Protein AF-A0A6L5QFQ8-F1 (afdb_monomer)

Secondary structure (DSSP, 8-state):
------HHHHHHHHHHTT--HHHHHHHHHHHHHHHHHHHHHHHHHHHHHHHHHHHHHHHHHHHHHHHHHHHHHHHHHHHHHHHHHHHHHHHHHHHHHHHHHHHHHHHHHHHHHHHHHHHHHHHHHHHHHS--

Mean predicted aligned error: 8.39 Å

Sequence (132 aa):
MTILFDNHQYAKRLQEAGMPPALADIQAETTGELMNALDALNTKLDKYATDTNTKFDQVEFTLDAKIDQVEFKLDAKIDRVDIRLNGRIDQVEARLETKIAESRAELIRWVVGVGILQSSLLSALLLKMIPG

Foldseek 3Di:
DQDDQDLVVQLVVCVVVVDDSVVSNVVSVVVNVVSVVVVVVVVVVVVVVVVVVVVVVVVVVVVVVVVVVVVVVVVVVVVVVVVVVVVVVVVVVVVVVVVVVVVVVVVVVVVVVVVVVVVVVVVVVVVVPDDD

Solvent-accessible surface area (backbone atoms only — not comparable to full-atom values): 7160 Å² total; per-residue (Å²): 133,87,80,84,75,57,43,67,64,50,18,50,53,36,36,76,71,70,40,58,63,72,58,18,47,52,52,20,51,54,51,43,52,50,49,53,52,48,53,53,49,49,54,50,49,56,47,50,52,52,55,49,50,52,52,48,55,52,48,51,54,53,48,52,56,49,50,56,52,49,51,55,54,48,52,60,48,50,55,54,48,50,56,52,49,51,56,50,49,55,51,49,51,56,52,49,53,49,52,52,52,52,52,51,52,52,49,52,52,50,52,52,52,52,51,53,54,51,50,53,51,53,52,54,54,53,62,71,68,58,83,130

pLDDT: mean 94.8, std 7.83, range [45.69, 98.75]

Organism: NCBI:txid2666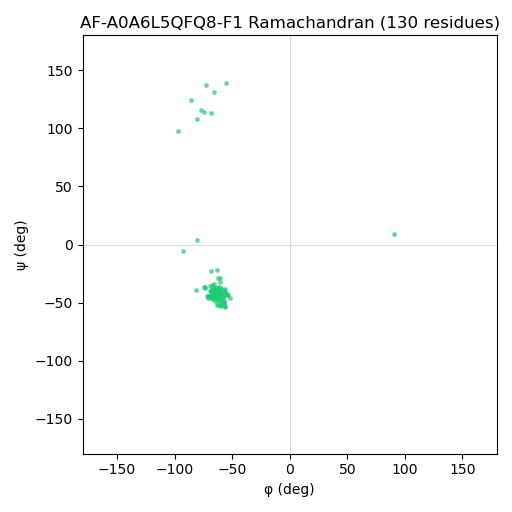081

Radius of gyration: 52.0 Å; Cα contacts (8 Å, |Δi|>4): 24; chains: 1; bounding box: 101×20×141 Å

Structure (mmCIF, N/CA/C/O backbone):
data_AF-A0A6L5QFQ8-F1
#
_entry.id   AF-A0A6L5QFQ8-F1
#
loop_
_atom_site.group_PDB
_atom_site.id
_atom_site.type_symbol
_atom_site.label_atom_id
_atom_site.label_alt_id
_atom_site.label_comp_id
_atom_site.label_asym_id
_atom_site.label_entity_id
_atom_site.label_seq_id
_atom_site.pdbx_PDB_ins_code
_atom_site.Cartn_x
_atom_site.Cartn_y
_atom_site.Cartn_z
_atom_site.occupancy
_atom_site.B_iso_or_equiv
_atom_site.auth_seq_id
_atom_site.auth_comp_id
_atom_site.auth_asym_id
_atom_site.auth_atom_id
_atom_site.pdbx_PDB_model_num
ATOM 1 N N . MET A 1 1 ? -29.435 1.389 29.601 1.00 45.69 1 MET A N 1
ATOM 2 C CA . MET A 1 1 ? -30.632 1.807 30.366 1.00 45.69 1 MET A CA 1
ATOM 3 C C . MET A 1 1 ? -30.477 1.218 31.754 1.00 45.69 1 MET A C 1
ATOM 5 O O . MET A 1 1 ? -30.632 0.014 31.894 1.00 45.69 1 MET A O 1
ATOM 9 N N . THR A 1 2 ? -30.076 2.023 32.737 1.00 54.59 2 THR A N 1
ATOM 10 C CA . THR A 1 2 ? -29.863 1.546 34.110 1.00 54.59 2 THR A CA 1
ATOM 11 C C . THR A 1 2 ? -31.220 1.375 34.777 1.00 54.59 2 THR A C 1
ATOM 13 O O . THR A 1 2 ? -31.973 2.338 34.923 1.00 54.59 2 THR A O 1
ATOM 16 N N . ILE A 1 3 ? -31.569 0.140 35.127 1.00 63.28 3 ILE A N 1
ATOM 17 C CA . ILE A 1 3 ? -32.769 -0.141 35.914 1.00 63.28 3 ILE A CA 1
ATOM 18 C C . ILE A 1 3 ? -32.398 0.147 37.368 1.00 63.28 3 ILE A C 1
ATOM 20 O O . ILE A 1 3 ? -31.614 -0.583 37.966 1.00 63.28 3 ILE A O 1
ATOM 24 N N . LEU A 1 4 ? -32.922 1.240 37.920 1.00 73.75 4 LEU A N 1
ATOM 25 C CA . LEU A 1 4 ? -32.738 1.589 39.328 1.00 73.75 4 LEU A CA 1
ATOM 26 C C . LEU A 1 4 ? -33.495 0.575 40.192 1.00 73.75 4 LEU A C 1
ATOM 28 O O . LEU A 1 4 ? -34.724 0.504 40.138 1.00 73.75 4 LEU A O 1
ATOM 32 N N . PHE A 1 5 ? -32.760 -0.230 40.955 1.00 87.88 5 PHE A N 1
ATOM 33 C CA . PHE A 1 5 ? -33.348 -1.193 41.876 1.00 87.88 5 PHE A CA 1
ATOM 34 C C . PHE A 1 5 ? -33.659 -0.533 43.223 1.00 87.88 5 PHE A C 1
ATOM 36 O O . PHE A 1 5 ? -32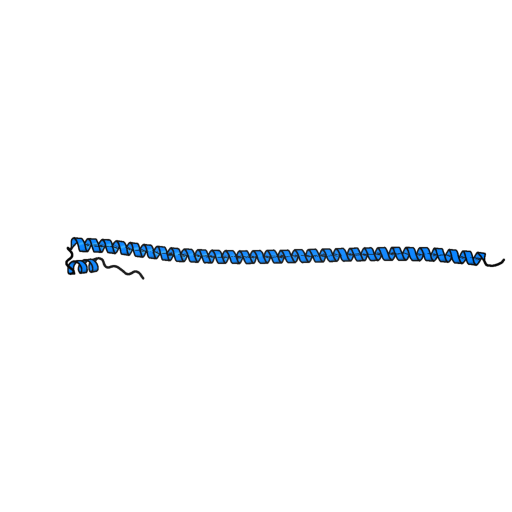.788 0.064 43.852 1.00 87.88 5 PHE A O 1
ATOM 43 N N . ASP A 1 6 ? -34.917 -0.630 43.654 1.00 92.31 6 ASP A N 1
ATOM 44 C CA . ASP A 1 6 ? -35.398 -0.077 44.921 1.00 92.31 6 ASP A CA 1
ATOM 45 C C . ASP A 1 6 ? -35.405 -1.172 45.999 1.00 92.31 6 ASP A C 1
ATOM 47 O O . ASP A 1 6 ? -36.347 -1.969 46.099 1.00 92.31 6 ASP A O 1
ATOM 51 N N . ASN A 1 7 ? -34.344 -1.197 46.812 1.00 92.06 7 ASN A N 1
ATOM 52 C CA . ASN A 1 7 ? -34.181 -2.152 47.912 1.00 92.06 7 ASN A CA 1
ATOM 53 C C . ASN A 1 7 ? -35.359 -2.098 48.898 1.00 92.06 7 ASN A C 1
ATOM 55 O O . ASN A 1 7 ? -35.811 -3.141 49.367 1.00 92.06 7 ASN A O 1
ATOM 59 N N . HIS A 1 8 ? -35.893 -0.908 49.197 1.00 91.88 8 HIS A N 1
ATOM 60 C CA . HIS A 1 8 ? -36.971 -0.748 50.176 1.00 91.88 8 HIS A CA 1
ATOM 61 C C . HIS A 1 8 ? -38.295 -1.305 49.661 1.00 91.88 8 HIS A C 1
ATOM 63 O O . HIS A 1 8 ? -38.993 -2.017 50.389 1.00 91.88 8 HIS A O 1
ATOM 69 N N . GLN A 1 9 ? -38.649 -1.021 48.406 1.00 93.25 9 GLN A N 1
ATOM 70 C CA . GLN A 1 9 ? -39.849 -1.611 47.811 1.00 93.25 9 GLN A CA 1
ATOM 71 C C . GLN A 1 9 ? -39.732 -3.123 47.659 1.00 93.25 9 GLN A C 1
ATOM 73 O O . GLN A 1 9 ? -40.715 -3.833 47.878 1.00 93.25 9 GLN A O 1
ATOM 78 N N . TYR A 1 10 ? -38.553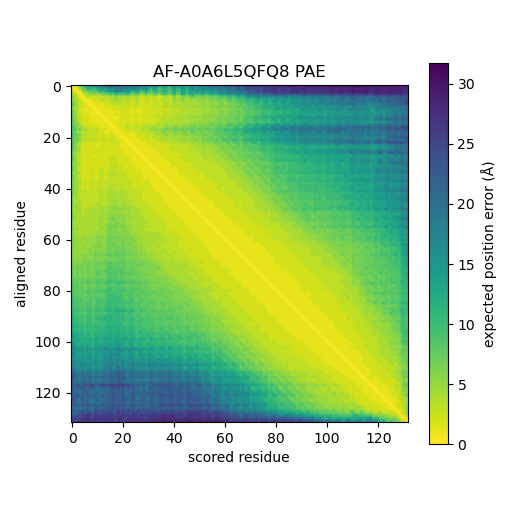 -3.628 47.303 1.00 93.69 10 TYR A N 1
ATOM 79 C CA . TYR A 1 10 ? -38.334 -5.063 47.180 1.00 93.69 10 TYR A CA 1
ATOM 80 C C . TYR A 1 10 ? -38.414 -5.776 48.540 1.00 93.69 10 TYR A C 1
ATOM 82 O O . TYR A 1 10 ? -39.147 -6.758 48.659 1.00 93.69 10 TYR A O 1
ATOM 90 N N . ALA A 1 11 ? -37.781 -5.234 49.587 1.00 95.81 11 ALA A N 1
ATOM 91 C CA . ALA A 1 11 ? -37.893 -5.750 50.953 1.00 95.81 11 ALA A CA 1
ATOM 92 C C . ALA A 1 11 ? -39.350 -5.763 51.444 1.00 95.81 11 ALA A C 1
ATOM 94 O O . ALA A 1 11 ? -39.828 -6.776 51.955 1.00 95.81 11 ALA A O 1
ATOM 95 N N . LYS A 1 12 ? -40.100 -4.674 51.218 1.00 95.75 12 LYS A N 1
ATOM 96 C CA . LYS A 1 12 ? -41.517 -4.581 51.605 1.00 95.75 12 LYS A CA 1
ATOM 97 C C . LYS A 1 12 ? -42.371 -5.670 50.949 1.00 95.75 12 LYS A C 1
ATOM 99 O O . LYS A 1 12 ? -43.174 -6.304 51.627 1.00 95.75 12 LYS A O 1
ATOM 104 N N . ARG A 1 13 ? -42.161 -5.944 49.657 1.00 94.75 13 ARG A N 1
ATOM 105 C CA . ARG A 1 13 ? -42.867 -7.023 48.940 1.00 94.75 13 ARG A CA 1
ATOM 106 C C . ARG A 1 13 ? -42.532 -8.409 49.491 1.00 94.75 13 ARG A C 1
ATOM 108 O O . ARG A 1 13 ? -43.412 -9.261 49.561 1.00 94.75 13 ARG A O 1
ATOM 115 N N . LEU A 1 14 ? -41.283 -8.640 49.895 1.00 95.06 14 LEU A N 1
ATOM 116 C CA . LEU A 1 14 ? -40.880 -9.899 50.529 1.00 95.06 14 LEU A CA 1
ATOM 117 C C . LEU A 1 14 ? -41.554 -10.083 51.897 1.00 95.06 14 LEU A C 1
ATOM 119 O O . LEU A 1 14 ? -42.032 -11.177 52.199 1.00 95.06 14 LEU A O 1
ATOM 123 N N . GLN A 1 15 ? -41.649 -9.017 52.697 1.00 94.88 15 GLN A N 1
ATOM 124 C CA . GLN A 1 15 ? -42.361 -9.032 53.981 1.00 94.88 15 GLN A CA 1
ATOM 125 C C . GLN A 1 15 ? -43.863 -9.293 53.798 1.00 94.88 15 GLN A C 1
ATOM 127 O O . GLN A 1 15 ? -44.434 -10.126 54.500 1.00 94.88 15 GLN A O 1
ATOM 132 N N . GLU A 1 16 ? -44.496 -8.642 52.815 1.00 95.06 16 GLU A N 1
ATOM 133 C CA . GLU A 1 16 ? -45.900 -8.879 52.439 1.00 95.06 16 GLU A CA 1
ATOM 134 C C . GLU A 1 16 ? -46.147 -10.327 51.974 1.00 95.06 16 GLU A C 1
ATOM 136 O O . GLU A 1 16 ? -47.230 -10.867 52.188 1.00 95.06 16 GLU A O 1
ATOM 141 N N . ALA A 1 17 ? -45.133 -10.990 51.408 1.00 94.94 17 ALA A N 1
ATOM 142 C CA . ALA A 1 17 ? -45.170 -12.404 51.030 1.00 94.94 17 ALA A CA 1
ATOM 143 C C . ALA A 1 17 ? -44.927 -13.381 52.205 1.00 94.94 17 ALA A C 1
ATOM 145 O O . ALA A 1 17 ? -44.879 -14.593 51.994 1.00 94.94 17 ALA A O 1
ATOM 146 N N . GLY A 1 18 ? -44.781 -12.881 53.437 1.00 93.56 18 GLY A N 1
ATOM 147 C CA . GLY A 1 18 ? -44.603 -13.692 54.646 1.00 93.56 18 GLY A CA 1
ATOM 148 C C . GLY A 1 18 ? -43.147 -13.997 55.014 1.00 93.56 18 GLY A C 1
ATOM 149 O O . GLY A 1 18 ? -42.907 -14.802 55.915 1.00 93.56 18 GLY A O 1
ATOM 150 N N . MET A 1 19 ? -42.166 -13.369 54.355 1.00 94.88 19 MET A N 1
ATOM 151 C CA . MET A 1 19 ? -40.758 -13.477 54.749 1.00 94.88 19 MET A CA 1
ATOM 152 C C . MET A 1 19 ? -40.497 -12.689 56.048 1.00 94.88 19 MET A C 1
ATOM 154 O O . MET A 1 19 ? -40.954 -11.550 56.169 1.00 94.88 19 MET A O 1
ATOM 158 N N . PRO A 1 20 ? -39.730 -13.234 57.014 1.00 96.00 20 PRO A N 1
ATOM 159 C CA . PRO A 1 20 ? -39.316 -12.484 58.196 1.00 96.00 20 PRO A CA 1
ATOM 160 C C . PRO A 1 20 ? -38.592 -11.175 57.823 1.00 96.00 20 PRO A C 1
ATOM 162 O O . PRO A 1 20 ? -37.738 -11.213 56.933 1.00 96.00 20 PRO A O 1
ATOM 165 N N . PRO A 1 21 ? -38.845 -10.047 58.519 1.00 92.75 21 PRO A N 1
ATOM 166 C CA . PRO A 1 21 ? -38.297 -8.734 58.156 1.00 92.75 21 PRO A CA 1
ATOM 167 C C . PRO A 1 21 ? -36.780 -8.714 57.957 1.00 92.75 21 PRO A C 1
ATOM 169 O O . PRO A 1 21 ? -36.303 -8.250 56.929 1.00 92.75 21 PRO A O 1
ATOM 172 N N . ALA A 1 22 ? -36.032 -9.323 58.882 1.00 93.44 22 ALA A N 1
ATOM 173 C CA . ALA A 1 22 ? -34.575 -9.382 58.803 1.00 93.44 22 ALA A CA 1
ATOM 174 C C . ALA A 1 22 ? -34.067 -10.130 57.556 1.00 93.44 22 ALA A C 1
ATOM 176 O O . ALA A 1 22 ? -33.068 -9.734 56.966 1.00 93.44 22 ALA A O 1
ATOM 177 N N . LEU A 1 23 ? -34.754 -11.198 57.133 1.00 92.56 23 LEU A N 1
ATOM 178 C CA . LEU A 1 23 ? -34.384 -11.934 55.920 1.00 92.56 23 LEU A CA 1
ATOM 179 C C . LEU A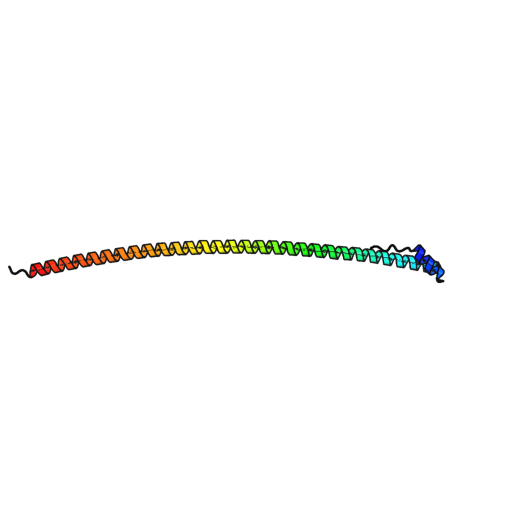 1 23 ? -34.757 -11.157 54.655 1.00 92.56 23 LEU A C 1
ATOM 181 O O . LEU A 1 23 ? -33.999 -11.182 53.689 1.00 92.56 23 LEU A O 1
ATOM 185 N N . ALA A 1 24 ? -35.890 -10.451 54.668 1.00 94.81 24 ALA A N 1
ATOM 186 C CA . ALA A 1 24 ? -36.321 -9.613 53.554 1.00 94.81 24 ALA A CA 1
ATOM 187 C C . ALA A 1 24 ? -35.344 -8.459 53.290 1.00 94.81 24 ALA A C 1
ATOM 189 O O . ALA A 1 24 ? -35.005 -8.206 52.134 1.00 94.81 24 ALA A O 1
ATOM 190 N N . ASP A 1 25 ? -34.857 -7.810 54.350 1.00 94.00 25 ASP A N 1
ATOM 191 C CA . ASP A 1 25 ? -33.898 -6.707 54.245 1.00 94.00 25 ASP A CA 1
ATOM 192 C C . ASP A 1 25 ? -32.537 -7.199 53.724 1.00 94.00 25 ASP A C 1
ATOM 194 O O . ASP A 1 25 ? -32.019 -6.643 52.756 1.00 94.00 25 ASP A O 1
ATOM 198 N N . ILE A 1 26 ? -32.007 -8.303 54.273 1.00 95.31 26 ILE A N 1
ATOM 199 C CA . ILE A 1 26 ? -30.745 -8.914 53.806 1.00 95.31 26 ILE A CA 1
ATOM 200 C C . ILE A 1 26 ? -30.854 -9.348 52.339 1.00 95.31 26 ILE A C 1
ATOM 202 O O . ILE A 1 26 ? -29.948 -9.101 51.538 1.00 95.31 26 ILE A O 1
ATOM 206 N N . GLN A 1 27 ? -31.963 -9.987 51.955 1.00 94.06 27 GLN A N 1
ATOM 207 C CA . GLN A 1 27 ? -32.182 -10.404 50.571 1.00 94.06 27 GLN A CA 1
ATOM 208 C C . GLN A 1 27 ? -32.250 -9.194 49.634 1.00 94.06 27 GLN A C 1
ATOM 210 O O . GLN A 1 27 ? -31.716 -9.254 48.524 1.00 94.06 27 GLN A O 1
ATOM 215 N N . ALA A 1 28 ? -32.896 -8.103 50.054 1.00 94.62 28 ALA A N 1
ATOM 216 C CA . ALA A 1 28 ? -32.987 -6.887 49.259 1.00 94.62 28 ALA A CA 1
ATOM 217 C C . ALA A 1 28 ? -31.638 -6.198 49.079 1.00 94.62 28 ALA A C 1
ATOM 219 O O . ALA A 1 28 ? -31.299 -5.827 47.958 1.00 94.62 28 ALA A O 1
ATOM 220 N N . GLU A 1 29 ? -30.848 -6.098 50.144 1.00 94.31 29 GLU A N 1
ATOM 221 C CA . GLU A 1 29 ? -29.493 -5.554 50.096 1.00 94.31 29 GLU A CA 1
ATOM 222 C C . GLU A 1 29 ? -28.601 -6.374 49.156 1.00 94.31 29 GLU A C 1
ATOM 224 O O . GLU A 1 29 ? -28.064 -5.831 48.192 1.00 94.31 29 GLU A O 1
ATOM 229 N N . THR A 1 30 ? -28.558 -7.698 49.339 1.00 95.00 30 THR A N 1
ATOM 230 C CA . THR A 1 30 ? -27.749 -8.604 48.503 1.00 95.00 30 THR A CA 1
ATOM 231 C C . THR A 1 30 ? -28.163 -8.535 47.028 1.00 95.00 30 THR A C 1
ATOM 233 O O . THR A 1 30 ? -27.326 -8.556 46.126 1.00 95.00 30 THR A O 1
ATOM 236 N N . THR A 1 31 ? -29.468 -8.428 46.754 1.00 94.38 31 THR A N 1
ATOM 237 C CA . THR A 1 31 ? -29.980 -8.307 45.379 1.00 94.38 31 THR A CA 1
ATOM 238 C C . THR A 1 31 ? -29.584 -6.964 44.758 1.00 94.38 31 THR A C 1
ATOM 240 O O . THR A 1 31 ? -29.174 -6.927 43.597 1.00 94.38 31 THR A O 1
ATOM 243 N N . GLY A 1 32 ? -29.637 -5.875 45.531 1.00 93.44 32 GLY A N 1
ATOM 244 C CA . GLY A 1 32 ? -29.192 -4.555 45.086 1.00 93.44 32 GLY A CA 1
ATOM 245 C C . GLY A 1 32 ? -27.692 -4.503 44.797 1.00 93.44 32 GLY A C 1
ATOM 246 O O . GLY A 1 32 ? -27.283 -3.966 43.767 1.00 93.44 32 GLY A O 1
ATOM 247 N N . GLU A 1 33 ? -26.866 -5.122 45.642 1.00 93.81 33 GLU A N 1
ATOM 248 C CA . GLU A 1 33 ? -25.426 -5.260 45.394 1.00 93.81 33 GLU A CA 1
ATOM 249 C C . GLU A 1 33 ? -25.135 -6.026 44.096 1.00 93.81 33 GLU A C 1
ATOM 251 O O . GLU A 1 33 ? -24.323 -5.577 43.283 1.00 93.81 33 GLU A O 1
ATOM 256 N N . LEU A 1 34 ? -25.838 -7.140 43.853 1.00 94.88 34 LEU A N 1
ATOM 257 C CA . LEU A 1 34 ? -25.712 -7.915 42.614 1.00 94.88 34 LEU A CA 1
ATOM 258 C C . LEU A 1 34 ? -26.116 -7.103 41.377 1.00 94.88 34 LEU A C 1
ATOM 260 O O . LEU A 1 34 ? -25.446 -7.184 40.347 1.00 94.88 34 LEU A O 1
ATOM 264 N N . MET A 1 35 ? -27.178 -6.302 41.464 1.00 92.88 35 MET A N 1
ATOM 265 C CA . MET A 1 35 ? -27.612 -5.432 40.365 1.00 92.88 35 MET A CA 1
ATOM 266 C C . MET A 1 35 ? -26.610 -4.319 40.073 1.00 92.88 35 MET A C 1
ATOM 268 O O . MET A 1 35 ? -26.300 -4.077 38.907 1.00 92.88 35 MET A O 1
ATOM 272 N N . ASN A 1 36 ? -26.036 -3.705 41.107 1.00 91.75 36 ASN A N 1
ATOM 273 C CA . ASN A 1 36 ? -24.969 -2.718 40.942 1.00 91.75 36 ASN A CA 1
ATOM 274 C C . ASN A 1 36 ? -23.720 -3.344 40.301 1.00 91.75 36 ASN A C 1
ATOM 276 O O . ASN A 1 36 ? -23.114 -2.756 39.403 1.00 91.75 36 ASN A O 1
ATOM 280 N N . ALA A 1 37 ? -23.346 -4.557 40.718 1.00 94.31 37 ALA A N 1
ATOM 281 C CA . ALA A 1 37 ? -22.239 -5.293 40.114 1.00 94.31 37 ALA A CA 1
ATOM 282 C C . ALA A 1 37 ? -22.511 -5.642 38.639 1.00 94.31 37 ALA A C 1
ATOM 284 O O . ALA A 1 37 ? -21.603 -5.548 37.808 1.00 94.31 37 ALA A O 1
ATOM 285 N N . LEU A 1 38 ? -23.7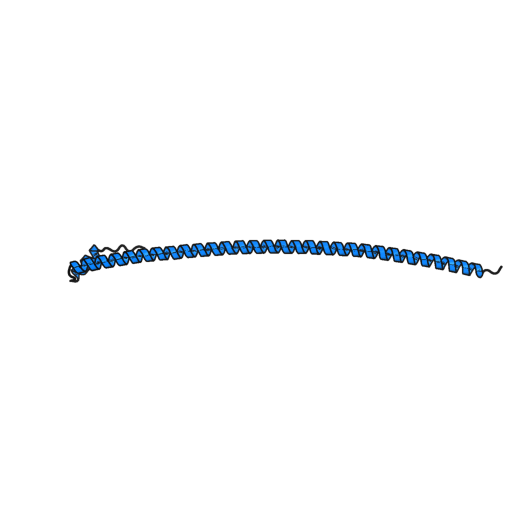53 -6.002 38.300 1.00 94.50 38 LEU A N 1
ATOM 286 C CA . LEU A 1 38 ? -24.171 -6.285 36.928 1.00 94.50 38 LEU A CA 1
ATOM 287 C C . LEU A 1 38 ? -24.115 -5.033 36.041 1.00 94.50 38 LEU A C 1
ATOM 289 O O . LEU A 1 38 ? -23.581 -5.105 34.935 1.00 94.50 38 LEU A O 1
ATOM 293 N N . ASP A 1 39 ? -24.590 -3.884 36.525 1.00 92.50 39 ASP A N 1
ATOM 294 C CA . ASP A 1 39 ? -24.527 -2.607 35.793 1.00 92.50 39 ASP A CA 1
ATOM 295 C C . ASP A 1 39 ? -23.072 -2.154 35.567 1.00 92.50 39 ASP A C 1
ATOM 297 O O . ASP A 1 39 ? -22.692 -1.730 34.470 1.00 92.50 39 ASP A O 1
ATOM 301 N N . ALA A 1 40 ? -22.207 -2.353 36.568 1.00 93.81 40 ALA A N 1
ATOM 302 C CA . ALA A 1 40 ? -20.774 -2.095 36.447 1.00 93.81 40 ALA A CA 1
ATOM 303 C C . ALA A 1 40 ? -20.096 -3.013 35.413 1.00 93.81 40 ALA A C 1
ATOM 305 O O . ALA A 1 40 ? -19.229 -2.563 34.657 1.00 93.81 40 ALA A O 1
ATOM 306 N N . LEU A 1 41 ? -20.475 -4.295 35.356 1.00 96.44 41 LEU A N 1
ATOM 307 C CA . LEU A 1 41 ? -20.000 -5.230 34.331 1.00 96.44 41 LEU A CA 1
ATOM 308 C C . LEU A 1 41 ? -20.500 -4.845 32.938 1.00 96.44 41 LEU A C 1
ATOM 310 O O . LEU A 1 41 ? -19.702 -4.854 32.002 1.00 96.44 41 LEU A O 1
ATOM 314 N N . ASN A 1 42 ? -21.769 -4.455 32.803 1.00 95.62 42 ASN A N 1
ATOM 315 C CA . ASN A 1 42 ? -22.330 -4.005 31.531 1.00 95.62 42 ASN A CA 1
ATOM 316 C C . ASN A 1 42 ? -21.598 -2.759 31.015 1.00 95.62 42 ASN A C 1
ATOM 318 O O . ASN A 1 42 ? -21.147 -2.728 29.877 1.00 95.62 42 ASN A O 1
ATOM 322 N N . THR A 1 43 ? -21.360 -1.782 31.892 1.00 95.38 43 THR A N 1
ATOM 323 C CA . THR A 1 43 ? -20.586 -0.576 31.561 1.00 95.38 43 THR A CA 1
ATOM 324 C C . THR A 1 43 ? -19.163 -0.915 31.103 1.00 95.38 43 THR A C 1
ATOM 326 O O . THR A 1 43 ? -18.650 -0.332 30.147 1.00 95.38 43 THR A O 1
ATOM 329 N N . LYS A 1 44 ? -18.498 -1.876 31.761 1.00 97.69 44 LYS A N 1
ATOM 330 C CA . LYS A 1 44 ? -17.174 -2.350 31.327 1.00 97.69 44 LYS A CA 1
ATOM 331 C C . LYS A 1 44 ? -17.236 -3.042 29.969 1.00 97.69 44 LYS A C 1
ATOM 333 O O . LYS A 1 44 ? -16.331 -2.837 29.167 1.00 97.69 44 LYS A O 1
ATOM 338 N N . LEU A 1 45 ? -18.269 -3.841 29.711 1.00 97.75 45 LEU A N 1
ATOM 339 C CA . LEU A 1 45 ? -18.462 -4.522 28.433 1.00 97.75 45 LEU A CA 1
ATOM 340 C C . LEU A 1 45 ? -18.670 -3.518 27.293 1.00 97.75 45 LEU A C 1
ATOM 342 O O . LEU A 1 45 ? -17.987 -3.619 26.277 1.00 97.75 45 LEU A O 1
ATOM 346 N N . ASP A 1 46 ? -19.520 -2.511 27.497 1.00 97.56 46 ASP A N 1
ATOM 347 C CA . ASP A 1 46 ? -19.754 -1.428 26.532 1.00 97.56 46 ASP A CA 1
ATOM 348 C C . ASP A 1 46 ? -18.459 -0.657 26.241 1.00 97.56 46 ASP A C 1
ATOM 350 O O . ASP A 1 46 ? -18.131 -0.358 25.087 1.00 97.56 46 ASP A O 1
ATOM 354 N N . LYS A 1 47 ? -17.663 -0.395 27.286 1.00 97.81 47 LYS A N 1
ATOM 355 C CA . LYS A 1 47 ? -16.340 0.213 27.132 1.00 97.81 47 LYS A CA 1
ATOM 356 C C . LYS A 1 47 ? -15.397 -0.678 26.325 1.00 97.81 47 LYS A C 1
ATOM 358 O O . LYS A 1 47 ? -14.758 -0.185 25.404 1.00 97.81 47 LYS A O 1
ATOM 363 N N . TYR A 1 48 ? -15.320 -1.974 26.623 1.00 98.38 48 TYR A N 1
ATOM 364 C CA . TYR A 1 48 ? -14.483 -2.901 25.858 1.00 98.38 48 TYR A CA 1
ATOM 365 C C . TYR A 1 48 ? -14.914 -3.005 24.395 1.00 98.38 48 TYR A C 1
ATOM 367 O O . TYR A 1 48 ? -14.047 -3.055 23.522 1.00 98.38 48 TYR A O 1
ATOM 375 N N . ALA A 1 49 ? -16.218 -3.012 24.115 1.00 98.31 49 ALA A N 1
ATOM 376 C CA . ALA A 1 49 ? -16.738 -3.006 22.752 1.00 98.31 49 ALA A CA 1
ATOM 377 C C . ALA A 1 49 ? -16.301 -1.734 22.006 1.00 98.31 49 ALA A C 1
ATOM 379 O O . ALA A 1 49 ? -15.749 -1.821 20.910 1.00 98.31 49 ALA A O 1
ATOM 380 N N . THR A 1 50 ? -16.447 -0.571 22.644 1.00 98.38 50 THR A N 1
ATOM 381 C CA . THR A 1 50 ? -16.048 0.730 22.081 1.00 98.38 50 THR A CA 1
ATOM 382 C C . THR A 1 50 ? -14.536 0.823 21.851 1.00 98.38 50 THR A C 1
ATOM 384 O O . THR A 1 50 ? -14.091 1.210 20.768 1.00 98.38 50 THR A O 1
ATOM 387 N N . ASP A 1 51 ? -13.729 0.416 22.835 1.00 98.56 51 ASP A N 1
ATOM 388 C CA . ASP A 1 51 ? -12.265 0.397 22.738 1.00 98.56 51 ASP A CA 1
ATOM 389 C C . ASP A 1 51 ? -11.798 -0.563 21.632 1.00 98.56 51 ASP A C 1
ATOM 391 O O . ASP A 1 51 ? -10.835 -0.278 20.919 1.00 98.56 51 ASP A O 1
ATOM 395 N N . THR A 1 52 ? -12.473 -1.705 21.473 1.00 98.50 52 THR A N 1
ATOM 396 C CA . THR A 1 52 ? -12.152 -2.687 20.427 1.00 98.50 52 THR A CA 1
ATOM 397 C C . THR A 1 52 ? -12.486 -2.147 19.044 1.00 98.50 52 THR A C 1
ATOM 399 O O . THR A 1 52 ? -11.643 -2.255 18.156 1.00 98.50 52 THR A O 1
ATOM 402 N N . ASN A 1 53 ? -13.652 -1.517 18.868 1.00 98.50 53 ASN A N 1
ATOM 403 C CA . ASN A 1 53 ? -14.018 -0.893 17.596 1.00 98.50 53 ASN A CA 1
ATOM 404 C C . ASN A 1 53 ? -13.016 0.199 17.214 1.00 98.50 53 ASN A C 1
ATOM 406 O O . ASN A 1 53 ? -12.461 0.173 16.126 1.00 98.50 53 ASN A O 1
ATOM 410 N N . THR A 1 54 ? -12.672 1.068 18.167 1.00 98.56 54 THR A N 1
ATOM 411 C CA . THR A 1 54 ? -11.689 2.141 17.954 1.00 98.56 54 THR A CA 1
ATOM 412 C C . THR A 1 54 ? -10.322 1.593 17.529 1.00 98.56 54 THR A C 1
ATOM 414 O O . THR A 1 54 ? -9.662 2.146 16.651 1.00 98.56 54 THR A O 1
ATOM 417 N N . LYS A 1 55 ? -9.872 0.485 18.136 1.00 98.56 55 LYS A N 1
ATOM 418 C CA . LYS A 1 55 ? -8.625 -0.184 17.734 1.00 98.56 55 LYS A CA 1
ATOM 419 C C . LYS A 1 55 ? -8.719 -0.791 16.339 1.00 98.56 55 LYS A C 1
ATOM 421 O O . LYS A 1 55 ? -7.720 -0.777 15.626 1.00 98.56 55 LYS A O 1
ATOM 426 N N . PHE A 1 56 ? -9.874 -1.336 15.967 1.00 98.56 56 PHE A N 1
ATOM 427 C CA . PHE A 1 56 ? -10.100 -1.873 14.629 1.00 98.56 56 PHE A CA 1
ATOM 428 C C . PHE A 1 56 ? -10.036 -0.759 13.579 1.00 98.56 56 PHE A C 1
ATOM 430 O O . PHE A 1 56 ? -9.237 -0.864 12.652 1.00 98.56 56 PHE A O 1
ATOM 437 N N . ASP A 1 57 ? -10.742 0.351 13.810 1.00 98.62 57 ASP A N 1
ATOM 438 C CA . ASP A 1 57 ? -10.722 1.537 12.943 1.00 98.62 57 ASP A CA 1
ATOM 439 C C . ASP A 1 57 ? -9.288 2.081 12.775 1.00 98.62 57 ASP A C 1
ATOM 441 O O . ASP A 1 57 ? -8.848 2.432 11.680 1.00 98.62 57 ASP A O 1
ATOM 445 N N . GLN A 1 58 ? -8.501 2.103 13.859 1.00 98.62 58 GLN A N 1
ATOM 446 C CA . GLN A 1 58 ? -7.099 2.529 13.810 1.00 98.62 58 GLN A CA 1
ATOM 447 C C . GLN A 1 58 ? -6.216 1.574 12.990 1.00 98.62 58 GLN A C 1
ATOM 449 O O . GLN A 1 58 ? -5.289 2.021 12.303 1.00 98.62 58 GLN A O 1
ATOM 454 N N . VAL A 1 59 ? -6.460 0.263 13.080 1.00 98.62 59 VAL A N 1
ATOM 455 C CA . VAL A 1 59 ? -5.746 -0.744 12.285 1.00 98.62 59 VAL A CA 1
ATOM 456 C C . VAL A 1 59 ? -6.093 -0.599 10.807 1.00 98.62 59 VAL A C 1
ATOM 458 O O . VAL A 1 59 ? -5.166 -0.580 10.002 1.00 98.62 59 VAL A O 1
ATOM 461 N N . GLU A 1 60 ? -7.373 -0.446 10.465 1.00 98.75 60 GLU A N 1
ATOM 462 C CA . GLU A 1 60 ? -7.846 -0.223 9.092 1.00 98.75 60 GLU A CA 1
ATOM 463 C C . GLU A 1 60 ? -7.172 1.008 8.479 1.00 98.75 60 GLU A C 1
ATOM 465 O O . GLU A 1 60 ? -6.429 0.881 7.508 1.00 98.75 60 GLU A O 1
ATOM 470 N N . PHE A 1 61 ? -7.254 2.158 9.157 1.00 98.56 61 PHE A N 1
ATOM 471 C CA . PHE A 1 61 ? -6.595 3.390 8.716 1.00 98.56 61 PHE A CA 1
ATOM 472 C C . PHE A 1 61 ? -5.077 3.228 8.522 1.00 98.56 61 PHE A C 1
ATOM 474 O O . PHE A 1 61 ? -4.484 3.744 7.573 1.00 98.56 61 PHE A O 1
ATOM 481 N N . THR A 1 62 ? -4.415 2.502 9.428 1.00 98.69 62 THR A N 1
ATOM 482 C CA . THR A 1 62 ? -2.967 2.261 9.337 1.00 98.69 62 THR A CA 1
ATOM 483 C C . THR A 1 62 ? -2.611 1.345 8.166 1.00 98.69 62 THR A C 1
ATOM 485 O O . THR A 1 62 ? -1.535 1.494 7.578 1.00 98.69 62 THR A O 1
ATOM 488 N N . LEU A 1 63 ? -3.457 0.361 7.859 1.00 98.75 63 LEU A N 1
ATOM 489 C CA . LEU A 1 63 ? -3.248 -0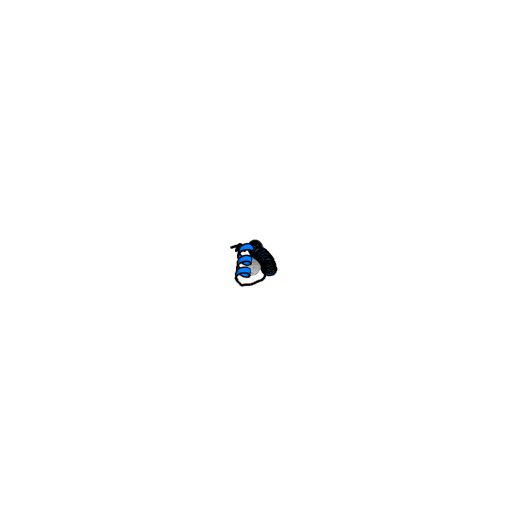.554 6.741 1.00 98.75 63 LEU A CA 1
ATOM 490 C C . LEU A 1 63 ? -3.471 0.153 5.407 1.00 98.75 63 LEU A C 1
ATOM 492 O O . LEU A 1 63 ? -2.597 0.032 4.552 1.00 98.75 63 LEU A O 1
ATOM 496 N N . ASP A 1 64 ? -4.527 0.953 5.275 1.00 98.75 64 ASP A N 1
ATOM 497 C CA . ASP A 1 64 ? -4.786 1.758 4.075 1.00 98.75 64 ASP A CA 1
ATOM 498 C C . ASP A 1 64 ? -3.607 2.687 3.770 1.00 98.75 64 ASP A C 1
ATOM 500 O O . ASP A 1 64 ? -3.010 2.618 2.698 1.00 98.75 64 ASP A O 1
ATOM 504 N N . ALA A 1 65 ? -3.136 3.444 4.768 1.00 98.62 65 ALA A N 1
ATOM 505 C CA . ALA A 1 65 ? -1.980 4.325 4.593 1.00 98.62 65 ALA A CA 1
ATOM 506 C C . ALA A 1 65 ? -0.692 3.572 4.194 1.00 98.62 65 ALA A C 1
ATOM 508 O O . ALA A 1 65 ? 0.171 4.108 3.491 1.00 98.62 65 ALA A O 1
ATOM 509 N N . LYS A 1 66 ? -0.519 2.326 4.657 1.00 98.62 66 LYS A N 1
ATOM 510 C CA . LYS A 1 66 ? 0.615 1.479 4.253 1.00 98.62 66 LYS A CA 1
ATOM 511 C C . LYS A 1 66 ? 0.462 0.958 2.829 1.00 98.62 66 LYS A C 1
ATOM 513 O O . LYS A 1 66 ? 1.480 0.854 2.145 1.00 98.62 66 LYS A O 1
ATOM 518 N N . ILE A 1 67 ? -0.754 0.621 2.408 1.00 98.69 67 ILE A N 1
ATOM 519 C CA . ILE A 1 67 ? -1.060 0.198 1.038 1.00 98.69 67 ILE A CA 1
ATOM 520 C C . ILE A 1 67 ? -0.741 1.348 0.082 1.00 98.69 67 ILE A C 1
ATOM 522 O O . ILE A 1 67 ? 0.120 1.167 -0.778 1.00 98.69 67 ILE A O 1
ATOM 526 N N . ASP A 1 68 ? -1.267 2.548 0.338 1.00 98.69 68 ASP A N 1
ATOM 527 C CA . ASP A 1 68 ? -0.988 3.753 -0.459 1.00 98.69 68 ASP A CA 1
ATOM 528 C C . ASP A 1 68 ? 0.521 4.026 -0.576 1.00 98.69 68 ASP A C 1
ATOM 530 O O . ASP A 1 68 ? 1.060 4.328 -1.644 1.00 98.69 68 ASP A O 1
ATOM 534 N N . GLN A 1 69 ? 1.259 3.878 0.532 1.00 98.69 69 GLN A N 1
ATOM 535 C CA . GLN A 1 69 ? 2.708 4.070 0.529 1.00 98.69 69 GLN A CA 1
ATOM 536 C C . GLN A 1 69 ? 3.438 3.023 -0.329 1.00 98.69 69 GLN A C 1
ATOM 538 O O . GLN A 1 69 ? 4.470 3.330 -0.940 1.00 98.69 69 GLN A O 1
ATOM 543 N N . VAL A 1 70 ? 2.974 1.772 -0.323 1.00 98.69 70 VAL A N 1
ATOM 544 C CA . VAL A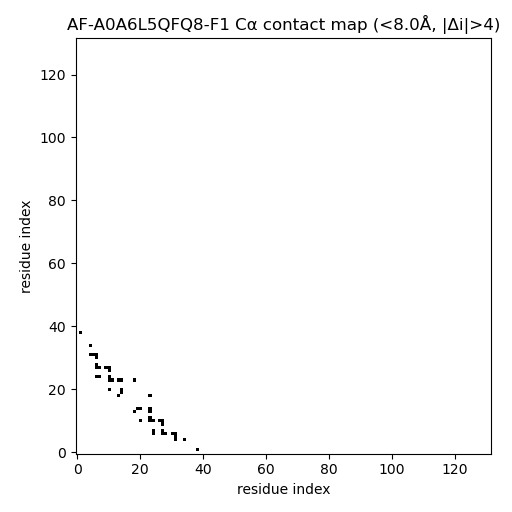 1 70 ? 3.548 0.696 -1.141 1.00 98.69 70 VAL A CA 1
ATOM 545 C C . VAL A 1 70 ? 3.253 0.937 -2.616 1.00 98.69 70 VAL A C 1
ATOM 547 O O . VAL A 1 70 ? 4.189 0.836 -3.410 1.00 98.69 70 VAL A O 1
ATOM 550 N N . GLU A 1 71 ? 2.024 1.310 -2.967 1.00 98.75 71 GLU A N 1
ATOM 551 C CA . GLU A 1 71 ? 1.628 1.656 -4.338 1.00 98.75 71 GLU A CA 1
ATOM 552 C C . GLU A 1 71 ? 2.506 2.781 -4.888 1.00 98.75 71 GLU A C 1
ATOM 554 O O . GLU A 1 71 ? 3.227 2.578 -5.867 1.00 98.75 71 GLU A O 1
ATOM 559 N N . PHE A 1 72 ? 2.618 3.897 -4.160 1.00 98.56 72 PHE A N 1
ATOM 560 C CA . PHE A 1 72 ? 3.473 5.018 -4.560 1.00 98.56 72 PHE A CA 1
ATOM 561 C C . PHE A 1 72 ? 4.944 4.613 -4.765 1.00 98.56 72 PHE A C 1
ATOM 563 O O . PHE A 1 72 ? 5.619 5.057 -5.698 1.00 98.56 72 PHE A O 1
ATOM 570 N N . LYS A 1 73 ? 5.487 3.757 -3.887 1.00 98.69 73 LYS A N 1
ATOM 571 C CA . LYS A 1 73 ? 6.871 3.265 -4.014 1.00 98.69 73 LYS A CA 1
ATOM 572 C C . LYS A 1 73 ? 7.057 2.358 -5.227 1.00 98.69 73 LYS A C 1
ATOM 574 O O . LYS A 1 73 ? 8.157 2.351 -5.792 1.00 98.69 73 LYS A O 1
ATOM 579 N N . LEU A 1 74 ? 6.049 1.559 -5.571 1.00 98.75 74 LEU A N 1
ATOM 580 C CA . LEU A 1 74 ? 6.083 0.674 -6.730 1.00 98.75 74 LEU A CA 1
ATOM 581 C C . LEU A 1 74 ? 6.001 1.477 -8.023 1.00 98.75 74 LEU A C 1
ATOM 583 O O . LEU A 1 74 ? 6.873 1.277 -8.868 1.00 98.75 74 LEU A O 1
ATOM 587 N N . ASP A 1 75 ? 5.092 2.443 -8.122 1.00 98.69 75 ASP A N 1
ATOM 588 C CA . ASP A 1 75 ? 4.986 3.345 -9.276 1.00 98.69 75 ASP A CA 1
ATOM 589 C C . ASP A 1 75 ? 6.308 4.080 -9.518 1.00 98.69 75 ASP A C 1
ATOM 591 O O . ASP A 1 75 ? 6.927 3.948 -10.574 1.00 98.69 75 ASP A O 1
ATOM 595 N N . ALA A 1 76 ? 6.875 4.698 -8.477 1.00 98.62 76 ALA A N 1
ATOM 596 C CA . ALA A 1 76 ? 8.172 5.371 -8.578 1.00 98.62 76 ALA A CA 1
ATOM 597 C C . ALA A 1 76 ? 9.340 4.421 -8.921 1.00 98.62 76 ALA A C 1
ATOM 599 O O . ALA A 1 76 ? 10.419 4.850 -9.350 1.00 98.62 76 ALA A O 1
ATOM 600 N N . LYS A 1 77 ? 9.211 3.116 -8.658 1.00 98.62 77 LYS A N 1
ATOM 601 C CA . LYS A 1 77 ? 10.207 2.117 -9.069 1.00 98.62 77 LYS A CA 1
ATOM 602 C C . LYS A 1 77 ? 10.011 1.720 -10.530 1.00 98.62 77 LYS A C 1
ATOM 604 O O . LYS A 1 77 ? 11.020 1.558 -11.214 1.00 98.62 77 LYS A O 1
ATOM 609 N N . ILE A 1 78 ? 8.767 1.589 -10.983 1.00 98.69 78 ILE A N 1
ATOM 610 C CA . ILE A 1 78 ? 8.410 1.320 -12.378 1.00 98.69 78 ILE A CA 1
ATOM 611 C C . ILE A 1 78 ? 8.907 2.465 -13.262 1.00 98.69 78 ILE A C 1
ATOM 613 O O . ILE A 1 78 ? 9.700 2.201 -14.162 1.00 98.69 78 ILE A O 1
ATOM 617 N N . ASP A 1 79 ? 8.607 3.719 -12.919 1.00 98.69 79 ASP A N 1
ATOM 618 C CA . ASP A 1 79 ? 9.067 4.900 -13.666 1.00 98.69 79 ASP A CA 1
ATOM 619 C C . ASP A 1 79 ? 10.593 4.943 -13.796 1.00 98.69 79 ASP A C 1
ATOM 621 O O . ASP A 1 79 ? 11.158 5.183 -14.863 1.00 98.69 79 ASP A O 1
ATOM 625 N N . ARG A 1 80 ? 11.310 4.648 -12.703 1.00 98.69 80 ARG A N 1
ATOM 626 C CA . ARG A 1 80 ? 12.781 4.596 -12.722 1.00 98.69 80 ARG A CA 1
ATOM 627 C C . ARG A 1 80 ? 13.328 3.470 -13.590 1.00 98.69 80 ARG A C 1
ATOM 629 O O . ARG A 1 80 ? 14.425 3.614 -14.135 1.00 98.69 80 ARG A O 1
ATOM 636 N N . VAL A 1 81 ? 12.636 2.334 -13.659 1.00 98.69 81 VAL A N 1
ATOM 637 C CA . VAL A 1 81 ? 13.014 1.231 -14.549 1.00 98.69 81 VAL A CA 1
ATOM 638 C C . VAL A 1 81 ? 12.757 1.625 -15.998 1.00 98.69 81 VAL A C 1
ATOM 640 O O . VAL A 1 81 ? 13.656 1.427 -16.811 1.00 98.69 81 VAL A O 1
ATOM 643 N N . ASP A 1 82 ? 11.613 2.236 -16.295 1.00 98.75 82 ASP A N 1
ATOM 644 C CA . ASP A 1 82 ? 11.249 2.688 -17.639 1.00 98.75 82 ASP A CA 1
ATOM 645 C C . ASP A 1 82 ? 12.257 3.711 -18.184 1.00 98.75 82 ASP A C 1
ATOM 647 O O . ASP A 1 82 ? 12.911 3.464 -19.197 1.00 98.75 82 ASP A O 1
ATOM 651 N N . ILE A 1 83 ? 12.538 4.775 -17.420 1.00 98.69 83 ILE A N 1
ATOM 652 C CA . ILE A 1 83 ? 13.556 5.785 -17.766 1.00 98.69 83 ILE A CA 1
ATOM 653 C C . ILE A 1 83 ? 14.923 5.134 -18.019 1.00 98.69 83 ILE A C 1
ATOM 655 O O . ILE A 1 83 ? 15.628 5.478 -18.970 1.00 98.69 83 ILE A O 1
ATOM 659 N N . ARG A 1 84 ? 15.325 4.179 -17.170 1.00 98.69 84 ARG A N 1
ATOM 660 C CA . ARG A 1 84 ? 16.617 3.493 -17.312 1.00 98.69 84 ARG A CA 1
ATOM 661 C C . ARG A 1 84 ? 16.663 2.619 -18.561 1.00 98.69 84 ARG A C 1
ATOM 663 O O . ARG A 1 84 ? 17.722 2.527 -19.180 1.00 98.69 84 ARG A O 1
ATOM 670 N N . LEU A 1 85 ? 15.582 1.914 -18.880 1.00 98.69 85 LEU A N 1
ATOM 671 C CA . LEU A 1 85 ? 15.525 1.050 -20.054 1.00 98.69 85 LEU A CA 1
ATOM 672 C C . LEU A 1 85 ? 15.521 1.881 -21.334 1.00 98.69 85 LEU A C 1
ATOM 674 O O . LEU A 1 85 ? 16.347 1.597 -22.198 1.00 98.69 85 LEU A O 1
ATOM 678 N N . ASN A 1 86 ? 14.720 2.945 -21.397 1.00 98.69 86 ASN A N 1
ATOM 679 C CA . ASN A 1 86 ? 14.705 3.877 -22.527 1.00 98.69 86 ASN A CA 1
ATOM 680 C C . ASN A 1 86 ? 16.094 4.489 -22.754 1.00 98.69 86 ASN A C 1
ATOM 682 O O . ASN A 1 86 ? 16.665 4.327 -23.826 1.00 98.69 86 ASN A O 1
ATOM 686 N N . GLY A 1 87 ? 16.746 5.013 -21.709 1.00 98.69 87 GLY A N 1
ATOM 687 C CA . GLY A 1 87 ? 18.105 5.552 -21.851 1.00 98.69 87 GLY A CA 1
ATOM 688 C C . GLY A 1 87 ? 19.161 4.514 -22.272 1.00 98.69 87 GLY A C 1
ATOM 689 O O . GLY A 1 87 ? 20.145 4.848 -22.934 1.00 98.69 87 GLY A O 1
ATOM 690 N N . ARG A 1 88 ? 18.984 3.233 -21.915 1.00 98.69 88 ARG A N 1
ATOM 691 C CA . ARG A 1 88 ? 19.856 2.148 -22.404 1.00 98.69 88 ARG A CA 1
ATOM 692 C C . ARG A 1 88 ? 19.591 1.816 -23.869 1.00 98.69 88 ARG A C 1
ATOM 694 O O . ARG A 1 88 ? 20.549 1.479 -24.561 1.00 98.69 88 ARG A O 1
ATOM 701 N N . ILE A 1 89 ? 18.336 1.870 -24.309 1.00 98.69 89 ILE A N 1
ATOM 702 C CA . ILE A 1 89 ? 17.951 1.677 -25.711 1.00 98.69 89 ILE A CA 1
ATOM 703 C C . ILE A 1 89 ? 18.571 2.791 -26.552 1.00 98.69 89 ILE A C 1
ATOM 705 O O . ILE A 1 89 ? 19.358 2.472 -27.439 1.00 98.69 89 ILE A O 1
ATOM 709 N N . ASP A 1 90 ? 18.376 4.057 -26.174 1.00 98.69 90 ASP A N 1
ATOM 710 C CA . ASP A 1 90 ? 18.959 5.217 -26.865 1.00 98.69 90 ASP A CA 1
ATOM 711 C C . ASP A 1 90 ? 20.486 5.088 -27.001 1.00 98.69 90 ASP A C 1
ATOM 713 O O . ASP A 1 90 ? 21.075 5.318 -28.059 1.00 98.69 90 ASP A O 1
ATOM 717 N N . GLN A 1 91 ? 21.164 4.654 -25.930 1.00 98.69 91 GLN A N 1
ATOM 718 C CA . GLN A 1 91 ? 22.611 4.444 -25.955 1.00 98.69 91 GLN A CA 1
ATOM 719 C C . GLN A 1 91 ? 23.028 3.307 -26.901 1.00 98.69 91 GLN A C 1
ATOM 721 O O . GLN A 1 91 ? 24.092 3.378 -27.525 1.00 98.69 91 GLN A O 1
ATOM 726 N N . VAL A 1 92 ? 22.246 2.228 -26.973 1.00 98.69 92 VAL A N 1
ATOM 727 C CA . VAL A 1 92 ? 22.502 1.114 -27.895 1.00 98.69 92 VAL A CA 1
ATOM 728 C C . VAL A 1 92 ? 22.273 1.557 -29.335 1.00 98.69 92 VAL A C 1
ATOM 730 O O . VAL A 1 92 ? 23.130 1.277 -30.172 1.00 98.69 92 VAL A O 1
ATOM 733 N N . GLU A 1 93 ? 21.192 2.282 -29.613 1.00 98.69 93 GLU A N 1
ATOM 734 C CA . GLU A 1 93 ? 20.885 2.833 -30.936 1.00 98.69 93 GLU A CA 1
ATOM 735 C C . GLU A 1 93 ? 22.011 3.749 -31.425 1.00 98.69 93 GLU A C 1
ATOM 737 O O . GLU A 1 93 ? 22.607 3.472 -32.465 1.00 98.69 93 GLU A O 1
ATOM 742 N N . ALA A 1 94 ? 22.437 4.726 -30.619 1.00 98.56 94 ALA A N 1
ATOM 743 C CA . ALA A 1 94 ? 23.534 5.633 -30.972 1.00 98.56 94 ALA A CA 1
ATOM 744 C C . ALA A 1 94 ? 24.869 4.903 -31.237 1.00 98.56 94 ALA A C 1
ATOM 746 O O . ALA A 1 94 ? 25.644 5.265 -32.131 1.00 98.56 94 ALA A O 1
ATOM 747 N N . ARG A 1 95 ? 25.157 3.839 -30.471 1.00 98.69 95 ARG A N 1
ATOM 748 C CA . ARG A 1 95 ? 26.346 2.996 -30.694 1.00 98.69 95 ARG A CA 1
ATOM 749 C C . ARG A 1 95 ? 26.241 2.200 -31.991 1.00 98.69 95 ARG A C 1
ATOM 751 O O . ARG A 1 95 ? 27.254 2.027 -32.668 1.00 98.69 95 ARG A O 1
ATOM 758 N N . LEU A 1 96 ? 25.059 1.683 -32.317 1.00 98.56 96 LEU A N 1
ATOM 759 C CA . LEU A 1 96 ? 24.826 0.952 -33.561 1.00 98.56 96 LEU A CA 1
ATOM 760 C C . LEU A 1 96 ? 24.920 1.882 -34.769 1.00 98.56 96 LEU A C 1
ATOM 762 O O . LEU A 1 96 ? 25.602 1.531 -35.728 1.00 98.56 96 LEU A O 1
ATOM 766 N N . GLU A 1 97 ? 24.328 3.074 -34.706 1.00 98.62 97 GLU A N 1
ATOM 767 C CA . GLU A 1 97 ? 24.437 4.089 -35.759 1.00 98.62 97 GLU A CA 1
ATOM 768 C C . GLU A 1 97 ? 25.896 4.455 -36.039 1.00 98.62 97 GLU A C 1
ATOM 770 O O . GLU A 1 97 ? 26.333 4.400 -37.191 1.00 98.62 97 GLU A O 1
ATOM 775 N N . THR A 1 98 ? 26.677 4.729 -34.987 1.00 98.62 98 THR A N 1
ATOM 776 C CA . THR A 1 98 ? 28.118 5.009 -35.107 1.00 98.62 98 THR A CA 1
ATOM 777 C C . THR A 1 98 ? 28.856 3.857 -35.792 1.00 98.62 98 THR A C 1
ATOM 779 O O . THR A 1 98 ? 29.543 4.071 -36.790 1.00 98.62 98 THR A O 1
ATOM 782 N N . LYS A 1 99 ? 28.666 2.615 -35.327 1.00 98.50 99 LYS A N 1
ATOM 783 C CA . LYS A 1 99 ? 29.328 1.436 -35.916 1.00 98.50 99 LYS A CA 1
ATOM 784 C C . LYS A 1 99 ? 28.936 1.196 -37.371 1.00 98.50 99 LYS A C 1
ATOM 786 O O . LYS A 1 99 ? 29.767 0.769 -38.174 1.00 98.50 99 LYS A O 1
ATOM 791 N N . ILE A 1 100 ? 27.675 1.443 -37.723 1.00 98.50 100 ILE A N 1
ATOM 792 C CA . ILE A 1 100 ? 27.193 1.336 -39.103 1.00 98.50 100 ILE A CA 1
ATOM 793 C C . ILE A 1 100 ? 27.857 2.408 -39.971 1.00 98.50 100 ILE A C 1
ATOM 795 O O . ILE A 1 100 ? 28.291 2.096 -41.080 1.00 98.50 100 ILE A O 1
ATOM 799 N N . ALA A 1 101 ? 27.962 3.647 -39.488 1.00 98.31 101 ALA A N 1
ATOM 800 C CA . ALA A 1 101 ? 28.62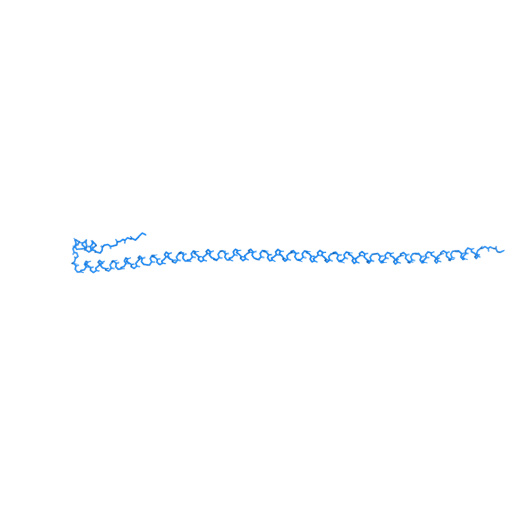4 4.732 -40.207 1.00 98.31 101 ALA A CA 1
ATOM 801 C C . ALA A 1 101 ? 30.118 4.442 -40.431 1.00 98.31 101 ALA A C 1
ATOM 803 O O . ALA A 1 101 ? 30.599 4.566 -41.558 1.00 98.31 101 ALA A O 1
ATOM 804 N N . GLU A 1 102 ? 30.823 3.976 -39.398 1.00 98.31 102 GLU A N 1
ATOM 805 C CA . GLU A 1 102 ? 32.223 3.541 -39.482 1.00 98.31 102 GLU A CA 1
ATOM 806 C C . GLU A 1 102 ? 32.395 2.413 -40.508 1.00 98.31 102 GLU A C 1
ATOM 808 O O . GLU A 1 102 ? 33.200 2.530 -41.431 1.00 98.31 102 GLU A O 1
ATOM 813 N N . SER A 1 103 ? 31.563 1.369 -40.427 1.00 98.38 103 SER A N 1
ATOM 814 C CA . SER A 1 103 ? 31.602 0.240 -41.369 1.00 98.38 103 SER A CA 1
ATOM 815 C C . SER A 1 103 ? 31.345 0.688 -42.812 1.00 98.38 103 SER A C 1
ATOM 817 O O . SER A 1 103 ? 32.024 0.247 -43.739 1.00 98.38 103 SER A O 1
ATOM 819 N N . ARG A 1 104 ? 30.385 1.599 -43.031 1.00 98.31 104 ARG A N 1
ATOM 820 C CA . ARG A 1 104 ? 30.116 2.181 -44.357 1.00 98.31 104 ARG A CA 1
ATOM 821 C C . ARG A 1 104 ? 31.322 2.958 -44.881 1.00 98.31 104 ARG A C 1
ATOM 823 O O . ARG A 1 104 ? 31.665 2.808 -46.052 1.00 98.31 104 ARG A O 1
ATOM 830 N N . ALA A 1 105 ? 31.971 3.758 -44.038 1.00 97.94 105 ALA A N 1
ATOM 831 C CA . ALA A 1 105 ? 33.153 4.526 -44.420 1.00 97.94 105 ALA A CA 1
ATOM 832 C C . ALA A 1 105 ? 34.337 3.615 -44.783 1.00 97.94 105 ALA A C 1
ATOM 834 O O . ALA A 1 105 ? 35.005 3.839 -45.796 1.00 97.94 105 ALA A O 1
ATOM 835 N N . GLU A 1 106 ? 34.571 2.555 -44.008 1.00 98.25 106 GLU A N 1
ATOM 836 C CA . GLU A 1 106 ? 35.603 1.559 -44.305 1.00 98.25 106 GLU A CA 1
ATOM 837 C C . GLU A 1 106 ? 35.351 0.841 -45.631 1.00 98.25 106 GLU A C 1
ATOM 839 O O . GLU A 1 106 ? 36.276 0.703 -46.436 1.00 98.25 106 GLU A O 1
ATOM 844 N N . LEU A 1 107 ? 34.103 0.438 -45.891 1.00 98.06 107 LEU A N 1
ATOM 845 C CA . LEU A 1 107 ? 33.710 -0.177 -47.159 1.00 98.06 107 LEU A CA 1
ATOM 846 C C . LEU A 1 107 ? 33.935 0.772 -48.339 1.00 98.06 107 LEU A C 1
ATOM 848 O O . LEU A 1 107 ? 34.526 0.362 -49.335 1.00 98.06 107 LEU A O 1
ATOM 852 N N . ILE A 1 108 ? 33.531 2.042 -48.226 1.00 97.94 108 ILE A N 1
ATOM 853 C CA . ILE A 1 108 ? 33.775 3.051 -49.270 1.00 97.94 108 ILE A CA 1
ATOM 854 C C . ILE A 1 108 ? 35.275 3.184 -49.540 1.00 97.94 108 ILE A C 1
ATOM 856 O O . ILE A 1 108 ? 35.694 3.158 -50.697 1.00 97.94 108 ILE A O 1
ATOM 860 N N . ARG A 1 109 ? 36.102 3.271 -48.491 1.00 98.00 109 ARG A N 1
ATOM 861 C CA . ARG A 1 109 ? 37.561 3.375 -48.632 1.00 98.00 109 ARG A CA 1
ATOM 862 C C . ARG A 1 109 ? 38.152 2.170 -49.367 1.00 98.00 109 ARG A C 1
ATOM 864 O O . ARG A 1 109 ? 38.983 2.356 -50.254 1.00 98.00 109 ARG A O 1
ATOM 871 N N . TRP A 1 110 ? 37.712 0.957 -49.033 1.00 97.81 110 TRP A N 1
ATOM 872 C CA . TRP A 1 110 ? 38.135 -0.264 -49.724 1.00 97.81 110 TRP A CA 1
ATOM 873 C C . TRP A 1 110 ? 37.711 -0.283 -51.193 1.00 97.81 110 TRP A C 1
ATOM 875 O O . TRP A 1 110 ? 38.542 -0.552 -52.058 1.00 97.81 110 TRP A O 1
ATOM 885 N N . VAL A 1 111 ? 36.450 0.044 -51.486 1.00 97.44 111 VAL A N 1
ATOM 886 C CA . VAL A 1 111 ? 35.918 0.077 -52.858 1.00 97.44 111 VAL A CA 1
ATOM 887 C C . VAL A 1 111 ? 36.677 1.089 -53.716 1.00 97.44 111 VAL A C 1
ATOM 889 O O . VAL A 1 111 ? 37.096 0.758 -54.824 1.00 97.44 111 VAL A O 1
ATOM 892 N N . VAL A 1 112 ? 36.920 2.296 -53.195 1.00 97.25 112 VAL A N 1
ATOM 893 C CA . VAL A 1 112 ? 37.710 3.325 -53.889 1.00 97.25 112 VAL A CA 1
ATOM 894 C C . VAL A 1 112 ? 39.146 2.849 -54.117 1.00 97.25 112 VAL A C 1
ATOM 896 O O . VAL A 1 112 ? 39.658 2.967 -55.229 1.00 97.25 112 VAL A O 1
ATOM 899 N N . GLY A 1 113 ? 39.786 2.261 -53.101 1.00 96.38 113 GLY A N 1
ATOM 900 C CA . GLY A 1 113 ? 41.149 1.737 -53.212 1.00 96.38 113 GLY A CA 1
ATOM 901 C C . GLY A 1 113 ? 41.287 0.659 -54.290 1.00 96.38 113 GLY A C 1
ATOM 902 O O . GLY A 1 113 ? 42.168 0.749 -55.146 1.00 96.38 113 GLY A O 1
ATOM 903 N N . VAL A 1 114 ? 40.384 -0.327 -54.301 1.00 97.12 114 VAL A N 1
ATOM 904 C CA . VAL A 1 114 ? 40.361 -1.386 -55.326 1.00 97.12 114 VAL A CA 1
ATOM 905 C C . VAL A 1 114 ? 40.073 -0.807 -56.712 1.00 97.12 114 VAL A C 1
ATOM 907 O O . VAL A 1 114 ? 40.751 -1.174 -57.670 1.00 97.12 114 VAL A O 1
ATOM 910 N N . GLY A 1 115 ? 39.128 0.130 -56.831 1.00 95.75 115 GLY A N 1
ATOM 911 C CA . GLY A 1 115 ? 38.790 0.770 -58.106 1.00 95.75 115 GLY A CA 1
ATOM 912 C C . GLY A 1 115 ? 39.965 1.529 -58.732 1.00 95.75 115 GLY A C 1
ATOM 913 O O . GLY A 1 115 ? 40.213 1.402 -59.934 1.00 95.75 115 GLY A O 1
ATOM 914 N N . ILE A 1 116 ? 40.741 2.260 -57.923 1.00 96.31 116 ILE A N 1
ATOM 915 C CA . ILE A 1 116 ? 41.957 2.953 -58.381 1.00 96.31 116 ILE A CA 1
ATOM 916 C C . ILE A 1 116 ? 43.010 1.942 -58.860 1.00 96.31 116 ILE A C 1
ATOM 918 O O . ILE A 1 116 ? 43.571 2.111 -59.944 1.00 96.31 116 ILE A O 1
ATOM 922 N N . LEU A 1 117 ? 43.254 0.874 -58.090 1.00 95.88 117 LEU A N 1
ATOM 923 C CA . LEU A 1 117 ? 44.226 -0.172 -58.439 1.00 95.88 117 LEU A CA 1
ATOM 924 C C . LEU A 1 117 ? 43.855 -0.919 -59.730 1.00 95.88 117 LEU A C 1
ATOM 926 O O . LEU A 1 117 ? 44.717 -1.186 -60.564 1.00 95.88 117 LEU A O 1
ATOM 930 N N . GLN A 1 118 ? 42.577 -1.250 -59.924 1.00 91.75 118 GLN A N 1
ATOM 931 C CA . GLN A 1 118 ? 42.114 -1.908 -61.149 1.00 91.75 118 GLN A CA 1
ATOM 932 C C . GLN A 1 118 ? 42.229 -0.989 -62.369 1.00 91.75 118 GLN A C 1
ATOM 934 O O . GLN A 1 118 ? 42.654 -1.430 -63.437 1.00 91.75 118 GLN A O 1
ATOM 939 N N . SER A 1 119 ? 41.903 0.296 -62.212 1.00 93.50 119 SER A N 1
ATOM 940 C CA . SER A 1 119 ? 41.984 1.279 -63.299 1.00 93.50 119 SER A CA 1
ATOM 941 C C . SER A 1 119 ? 43.424 1.500 -63.769 1.00 93.50 119 SER A C 1
ATOM 943 O O . SER A 1 119 ? 43.681 1.572 -64.976 1.00 93.50 119 SER A O 1
ATOM 945 N N . SER A 1 120 ? 44.383 1.563 -62.838 1.00 94.38 120 SER A N 1
ATOM 946 C CA . SER A 1 120 ? 45.804 1.690 -63.179 1.00 94.38 120 SER A CA 1
ATOM 947 C C . SER A 1 120 ? 46.336 0.434 -63.872 1.00 94.38 120 SER A C 1
ATOM 949 O O . SER A 1 120 ? 47.058 0.547 -64.864 1.00 94.38 120 SER A O 1
ATOM 951 N N . LEU A 1 121 ? 45.913 -0.754 -63.426 1.00 95.00 121 LEU A N 1
ATOM 952 C CA . LEU A 1 121 ? 46.270 -2.024 -64.058 1.00 95.00 121 LEU A CA 1
ATOM 953 C C . LEU A 1 121 ? 45.748 -2.119 -65.501 1.00 95.00 121 LEU A C 1
ATOM 955 O O . LEU A 1 121 ? 46.517 -2.453 -66.402 1.00 95.00 121 LEU A O 1
ATOM 959 N N . LEU A 1 122 ? 44.473 -1.787 -65.739 1.00 92.56 122 LEU A N 1
ATOM 960 C CA . LEU A 1 122 ? 43.889 -1.759 -67.087 1.00 92.56 122 LEU A CA 1
ATOM 961 C C . LEU A 1 122 ? 44.619 -0.766 -68.001 1.00 92.56 122 LEU A C 1
ATOM 963 O O . LEU A 1 122 ? 44.945 -1.105 -69.137 1.00 92.56 122 LEU A O 1
ATOM 967 N N . SER A 1 123 ? 44.931 0.429 -67.494 1.00 94.25 123 SER A N 1
ATOM 968 C CA . SER A 1 123 ? 45.661 1.455 -68.251 1.00 94.25 123 SER A CA 1
ATOM 969 C C . SER A 1 123 ? 47.062 0.981 -68.657 1.00 94.25 123 SER A C 1
ATOM 971 O O . SER A 1 123 ? 47.465 1.149 -69.808 1.00 94.25 123 SER A O 1
ATOM 973 N N . ALA A 1 124 ? 47.793 0.336 -67.743 1.00 93.00 124 ALA A N 1
ATOM 974 C CA . ALA A 1 124 ? 49.113 -0.227 -68.031 1.00 93.00 124 ALA A CA 1
ATOM 975 C C . ALA A 1 124 ? 49.051 -1.364 -69.067 1.00 93.00 124 ALA A C 1
ATOM 977 O O . ALA A 1 124 ? 49.924 -1.475 -69.929 1.00 93.00 124 ALA A O 1
ATOM 978 N N . LEU A 1 125 ? 48.011 -2.199 -69.004 1.00 92.88 125 LEU A N 1
ATOM 979 C CA . LEU A 1 125 ? 47.822 -3.308 -69.937 1.00 92.88 125 LEU A CA 1
ATOM 980 C C . LEU A 1 125 ? 47.481 -2.813 -71.350 1.00 92.88 125 LEU A C 1
ATOM 982 O O . LEU A 1 125 ? 48.034 -3.331 -72.318 1.00 92.88 125 LEU A O 1
ATOM 986 N N . LEU A 1 126 ? 46.647 -1.772 -71.462 1.00 91.69 126 LEU A N 1
ATOM 987 C CA . LEU A 1 126 ? 46.348 -1.100 -72.731 1.00 91.69 126 LEU A CA 1
ATOM 988 C C . LEU A 1 126 ? 47.607 -0.498 -73.365 1.00 91.69 126 LEU A C 1
ATOM 990 O O . LEU A 1 126 ? 47.857 -0.737 -74.542 1.00 91.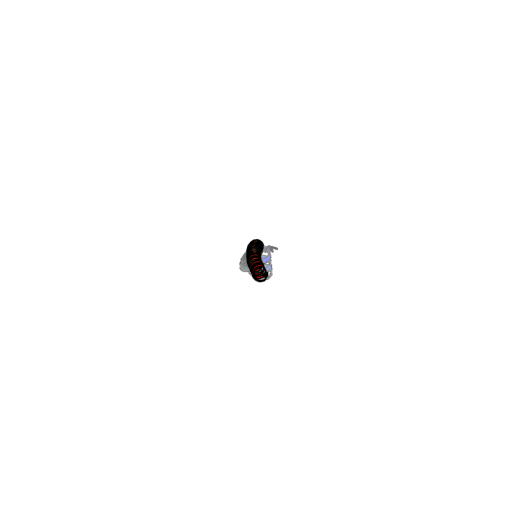69 126 LEU A O 1
ATOM 994 N N . LEU A 1 127 ? 48.435 0.209 -72.587 1.00 91.94 127 LEU A N 1
ATOM 995 C CA . LEU A 1 127 ? 49.716 0.761 -73.057 1.00 91.94 127 LEU A CA 1
ATOM 996 C C . LEU A 1 127 ? 50.652 -0.317 -73.618 1.00 91.94 127 LEU A C 1
ATOM 998 O O . LEU A 1 127 ? 51.295 -0.098 -74.639 1.00 91.94 127 LEU A O 1
ATOM 1002 N N . LYS A 1 128 ? 50.702 -1.497 -72.987 1.00 91.75 128 LYS A N 1
ATOM 1003 C CA . LYS A 1 128 ? 51.520 -2.628 -73.454 1.00 91.75 128 LYS A CA 1
ATOM 1004 C C . LYS A 1 128 ? 51.022 -3.237 -74.776 1.00 91.75 128 LYS A C 1
ATOM 1006 O O . LYS A 1 128 ? 51.802 -3.892 -75.459 1.00 91.75 128 LYS A O 1
ATOM 1011 N N . MET A 1 129 ? 49.744 -3.066 -75.122 1.00 88.56 129 MET A N 1
ATOM 1012 C CA . MET A 1 129 ? 49.127 -3.641 -76.325 1.00 88.56 129 MET A CA 1
ATOM 1013 C C . MET A 1 129 ? 49.146 -2.715 -77.549 1.00 88.56 129 MET A C 1
ATOM 1015 O O . MET A 1 129 ? 48.759 -3.159 -78.628 1.00 88.56 129 MET A O 1
ATOM 1019 N N . ILE A 1 130 ? 49.595 -1.461 -77.420 1.00 84.88 130 ILE A N 1
ATOM 1020 C CA . ILE A 1 130 ? 49.789 -0.569 -78.571 1.00 84.88 130 ILE A CA 1
ATOM 1021 C C . ILE A 1 130 ? 51.060 -1.032 -79.310 1.00 84.88 130 ILE A C 1
ATOM 1023 O O . ILE A 1 130 ? 52.142 -0.959 -78.723 1.00 84.88 130 ILE A O 1
ATOM 1027 N N . PRO A 1 131 ? 50.972 -1.539 -80.557 1.00 74.44 131 PRO A N 1
ATOM 1028 C CA . PRO A 1 131 ? 52.161 -1.866 -81.335 1.00 74.44 131 PRO A CA 1
ATOM 1029 C C . PRO A 1 131 ? 52.928 -0.572 -81.646 1.00 74.44 131 PRO A C 1
ATOM 1031 O O . PRO A 1 131 ? 52.318 0.422 -82.043 1.00 74.44 131 PRO A O 1
ATOM 1034 N N . GLY A 1 132 ? 54.242 -0.586 -81.402 1.00 63.72 132 GLY A N 1
ATOM 1035 C CA . GLY A 1 132 ? 55.157 0.487 -81.803 1.00 63.72 132 GLY A CA 1
ATOM 1036 C C . GLY A 1 132 ? 55.407 0.515 -83.303 1.00 63.72 132 GLY A C 1
ATOM 1037 O O . GLY A 1 132 ? 55.244 -0.548 -83.946 1.00 63.72 132 GLY A O 1
#

=== Feature glossary ===
Legend for the data blocks above and below:

— What the protein is —

The amino-acid sequence is the protein's primary structure: the linear order of residues from the N-terminus to the C-terminus, written in one-letter code. Everything else here — the 3D coordinates, the secondary structure, the domain annotations — is ultimately a consequence of this string.

Database cross-references. InterPro integrates a dozen domain/family signature databases into unified entries with residue-range hits. GO terms attach function/process/location labels with evidence codes. CATH codes position the fold in a four-level structural taxonomy. Organism is the NCBI-taxonomy species name.

— Where its atoms are —

The mmCIF block holds the 3D Cartesian coordinates of each backbone atom (N, Cα, C, O) in ångströms. mmCIF is the PDB's canonical archive format — a tagged-loop text representation of the atomic model.

The six renders are orthographic views along the three Cartesian axes in both directions. Representation (cartoon, sticks, or surface) and color scheme (sequence-rainbow or by-chain) vary across proteins so the training set covers all the common visualization conventions.

— Local backbone conformation —

Secondary structure is the local, repeating backbone conformation. DSSP classifies it into eight states by reading the hydrogen-bond network: three helix types (H, G, I), two β types (E, B), two non-regular types (T, S), and unstructured coil (-).

SS3 is a coarse helix/strand/coil call (letters a/b/c) made by the P-SEA algorithm from inter-Cα distances and dihedrals. It is less detailed than DSSP but needs only Cα positions.

Backbone dihedral angles. Every residue except chain termini has a φ (preceding-C → N → Cα → C) and a ψ (N → Cα → C → next-N). They are reported in degrees following the IUPAC sign convention. Secondary structure is essentially a statement about which (φ, ψ) basin each residue occupies.

— Global shape and packing —

The geometric summary reports three shape descriptors. Rg (radius of gyration) measures how spread out the Cα atoms are about their centre of mass; compact globular proteins have small Rg, elongated or unfolded ones large. Cα contacts (<8 Å, |i−j|>4) count long-range residue pairs in spatial proximity — high for tightly packed folds, near zero for rods or random coil. The bounding-box extents give the protein's footprint along x, y, z in Å.

Solvent accessibility: the surface area of each residue that a 1.4 Å water probe can touch, in Å². When only backbone atoms are present the absolute values are lower than full-atom SASA (side chains contribute most of the area) and are flagged as backbone-only.

Plot images: a contact map (which residues are close in 3D, as an N×N binary image), a Ramachandran scatter (backbone torsion angles, revealing secondary-structure composition at a glance), and — for AlphaFold structures — a PAE heatmap (pairwise prediction confidence).

— Structural neighborhood —

Foldseek's 3Di representation compresses backbone geometry into a per-residue letter drawn from a learned twenty-state alphabet. It captures the tertiary interaction pattern around each residue — which residues are packed against it in space, regardless of where they are in sequence.

Structural nearest neighbors (via Foldseek easy-search vs the PDB). Reported per hit: target PDB id, E-value, and alignment TM-score. A TM-score above ~0.5 is the conventional threshold for 'same fold'.

— Confidence and disorder —

pLDDT (predicted Local Distance Difference Test) is AlphaFold's per-residue confidence score, ranging from 0 to 100. Values above 90 indicate high confidence (typically well-packed cores); 70–90 is confident; 50–70 low confidence; below 50 usually means the region is disordered or the prediction is unreliable there. AlphaFold stores pLDDT in the mmCIF B-factor column.

For experimental (PDB) structures, the B-factor (temperature factor) quantifies the positional spread of each atom in the crystal — a combination of thermal vibration and static disorder — in units of Å². High B-factors mark flexible loops or poorly resolved regions; low B-factors mark the rigid, well-ordered core.

Predicted Aligned Error (PAE) is an AlphaFold confidence matrix: entry (i, j) is the expected error in the position of residue j, in ångströms, when the prediction is superimposed on the true structure at residue i. Low PAE within a block of residues means that block is internally rigid and well-predicted; high PAE between two blocks means their relative placement is uncertain even if each block individually is confident.